Protein AF-A0A0F8XX83-F1 (afdb_monomer)

Radius of gyration: 10.4 Å; Cα contacts (8 Å, |Δi|>4): 81; chains: 1; bounding box: 25×25×25 Å

Foldseek 3Di:
DDLQVQLCPDPQWPGWDQDPVVRAIETEGDDDPVVSVVSSVVSCVVVVNPVSHPYYHYDD

Secondary structure (DSSP, 8-state):
--HHHHHHTSTTEEEEEEETTTTEEEEEE-S-HHHHHHHHHHHHHHTT-TTT---EEEE-

Mean predicted aligned error: 3.64 Å

Structure (mmCIF, N/CA/C/O backbone):
data_AF-A0A0F8XX83-F1
#
_entry.id   AF-A0A0F8XX83-F1
#
loop_
_atom_site.group_PDB
_atom_site.id
_atom_site.type_symbol
_atom_site.label_atom_id
_atom_site.label_alt_id
_atom_site.label_comp_id
_atom_site.label_asym_id
_atom_site.label_entity_id
_atom_site.label_seq_id
_atom_site.pdbx_PDB_ins_code
_atom_site.Cartn_x
_atom_site.Cartn_y
_atom_site.Cartn_z
_atom_site.occupancy
_atom_site.B_iso_or_equiv
_atom_site.auth_seq_id
_atom_site.auth_comp_id
_atom_site.auth_asym_id
_atom_site.auth_atom_id
_atom_site.pdbx_PDB_model_num
ATOM 1 N N . MET A 1 1 ? 13.601 5.628 -4.286 1.00 58.38 1 MET A N 1
ATOM 2 C CA . MET A 1 1 ? 12.627 5.215 -3.249 1.00 58.38 1 MET A CA 1
ATOM 3 C C . MET A 1 1 ? 11.755 4.120 -3.831 1.00 58.38 1 MET A C 1
ATOM 5 O O . MET A 1 1 ? 11.259 4.322 -4.938 1.00 58.38 1 MET A O 1
ATOM 9 N N . LYS A 1 2 ? 11.620 2.970 -3.163 1.00 80.38 2 LYS A N 1
ATOM 10 C CA . LYS A 1 2 ? 10.780 1.870 -3.660 1.00 80.38 2 LYS A CA 1
ATOM 11 C C . LYS A 1 2 ? 9.306 2.218 -3.419 1.00 80.38 2 LYS A C 1
ATOM 13 O O . LYS A 1 2 ? 8.985 2.983 -2.513 1.00 80.38 2 LYS A O 1
ATOM 18 N N . ILE A 1 3 ? 8.393 1.679 -4.229 1.00 84.88 3 ILE A N 1
ATOM 19 C CA . ILE A 1 3 ? 6.942 1.891 -4.046 1.00 84.88 3 ILE A CA 1
ATOM 20 C C . ILE A 1 3 ? 6.458 1.399 -2.675 1.00 84.88 3 ILE A C 1
ATOM 22 O O . ILE A 1 3 ? 5.568 1.996 -2.081 1.00 84.88 3 ILE A O 1
ATOM 26 N N . GLN A 1 4 ? 7.121 0.369 -2.145 1.00 88.50 4 GLN A N 1
ATOM 27 C CA . GLN A 1 4 ? 6.909 -0.158 -0.800 1.00 88.50 4 GLN A CA 1
ATOM 28 C C . GLN A 1 4 ? 7.106 0.929 0.262 1.00 88.50 4 GLN A C 1
ATOM 30 O O . GLN A 1 4 ? 6.215 1.155 1.068 1.00 88.50 4 GLN A O 1
ATOM 35 N N . ASP A 1 5 ? 8.204 1.685 0.200 1.00 87.88 5 ASP A N 1
ATOM 36 C CA . ASP A 1 5 ? 8.483 2.758 1.164 1.00 87.88 5 ASP A CA 1
ATOM 37 C C . ASP A 1 5 ? 7.395 3.844 1.132 1.00 87.88 5 ASP A C 1
ATOM 39 O O . ASP A 1 5 ? 7.013 4.389 2.164 1.00 87.88 5 ASP A O 1
ATOM 43 N N . ARG A 1 6 ? 6.865 4.147 -0.063 1.00 88.44 6 ARG A N 1
ATOM 44 C CA . ARG A 1 6 ? 5.775 5.123 -0.239 1.00 88.44 6 ARG A CA 1
ATOM 45 C C . ARG A 1 6 ? 4.467 4.631 0.364 1.00 88.44 6 ARG A C 1
ATOM 47 O O . ARG A 1 6 ? 3.779 5.411 1.007 1.00 88.44 6 ARG A O 1
ATOM 54 N N . ILE A 1 7 ? 4.125 3.367 0.129 1.00 91.50 7 ILE A N 1
ATOM 55 C CA . ILE A 1 7 ? 2.884 2.768 0.625 1.00 91.50 7 ILE A CA 1
ATOM 56 C C . ILE A 1 7 ? 2.954 2.562 2.138 1.00 91.50 7 ILE A C 1
ATOM 58 O O . ILE A 1 7 ? 1.990 2.860 2.828 1.00 91.50 7 ILE A O 1
ATOM 62 N N . LYS A 1 8 ? 4.112 2.153 2.665 1.00 93.00 8 LYS A N 1
ATOM 63 C CA . LYS A 1 8 ? 4.348 1.998 4.105 1.00 93.00 8 LYS A CA 1
ATOM 64 C C . LYS A 1 8 ? 4.250 3.314 4.882 1.00 93.00 8 LYS A C 1
ATOM 66 O O . LYS A 1 8 ? 3.968 3.301 6.069 1.00 93.00 8 LYS A O 1
ATOM 71 N N . ALA A 1 9 ? 4.478 4.450 4.222 1.00 92.75 9 ALA A N 1
ATOM 72 C CA . ALA A 1 9 ? 4.316 5.772 4.823 1.00 92.75 9 ALA A CA 1
ATOM 73 C C . ALA A 1 9 ? 2.854 6.269 4.841 1.00 92.75 9 ALA A C 1
ATOM 75 O O . ALA A 1 9 ? 2.597 7.371 5.329 1.00 92.75 9 ALA A O 1
ATOM 76 N N . LEU A 1 10 ? 1.903 5.517 4.273 1.00 92.81 10 LEU A N 1
ATOM 77 C CA . LEU A 1 10 ? 0.494 5.899 4.273 1.00 92.81 10 LEU A CA 1
ATOM 78 C C . LEU A 1 10 ? -0.138 5.658 5.653 1.00 92.81 10 LEU A C 1
ATOM 80 O O . LEU A 1 10 ? 0.213 4.692 6.329 1.00 92.81 10 LEU A O 1
ATOM 84 N N . PRO A 1 11 ? -1.107 6.496 6.061 1.00 93.56 11 PRO A N 1
ATOM 85 C CA . PRO A 1 11 ? -1.893 6.248 7.262 1.00 93.56 11 PRO A CA 1
ATOM 86 C C . PRO A 1 11 ? -2.579 4.883 7.207 1.00 93.56 11 PRO A C 1
ATOM 88 O O . PRO A 1 11 ? -3.056 4.474 6.148 1.00 93.56 11 PRO A O 1
ATOM 91 N N . ASP A 1 12 ? -2.654 4.231 8.363 1.00 93.38 12 ASP A N 1
ATOM 92 C CA . ASP A 1 12 ? -3.286 2.927 8.567 1.00 93.38 12 ASP A CA 1
ATOM 93 C C . ASP A 1 12 ? -2.648 1.760 7.777 1.00 93.38 12 ASP A C 1
ATOM 95 O O . ASP A 1 12 ? -3.190 0.659 7.775 1.00 93.38 12 ASP A O 1
ATOM 99 N N . VAL A 1 13 ? -1.490 1.956 7.128 1.00 95.06 13 VAL A N 1
ATOM 100 C CA . VAL A 1 13 ? -0.675 0.863 6.568 1.00 95.06 13 VAL A CA 1
ATOM 101 C C . VAL A 1 13 ? 0.350 0.424 7.608 1.00 95.06 13 VAL A C 1
ATOM 103 O O . VAL A 1 13 ? 1.194 1.208 8.033 1.00 95.06 13 VAL A O 1
ATOM 106 N N . GLU A 1 14 ? 0.292 -0.843 8.004 1.00 95.62 14 GLU A N 1
ATOM 107 C CA . GLU A 1 14 ? 1.183 -1.412 9.020 1.00 95.62 14 GLU A CA 1
ATOM 108 C C . GLU A 1 14 ? 2.473 -1.943 8.394 1.00 95.62 14 GLU A C 1
ATOM 110 O O . GLU A 1 14 ? 3.579 -1.688 8.879 1.00 95.62 14 GLU A O 1
ATOM 115 N N . ASP A 1 15 ? 2.343 -2.653 7.272 1.00 95.25 15 ASP A N 1
ATOM 116 C CA . ASP A 1 15 ? 3.482 -3.149 6.516 1.00 95.25 15 ASP A CA 1
ATOM 117 C C . ASP A 1 15 ? 3.137 -3.374 5.045 1.00 95.25 15 ASP A C 1
ATOM 119 O O . ASP A 1 15 ? 1.975 -3.502 4.649 1.00 95.25 15 ASP A O 1
ATOM 123 N N . VAL A 1 16 ? 4.171 -3.437 4.210 1.00 94.56 16 VAL A N 1
ATOM 124 C CA . VAL A 1 16 ? 4.006 -3.751 2.796 1.00 94.56 16 VAL A CA 1
ATOM 125 C C . VAL A 1 16 ? 5.212 -4.509 2.267 1.00 94.56 16 VAL A C 1
ATOM 127 O O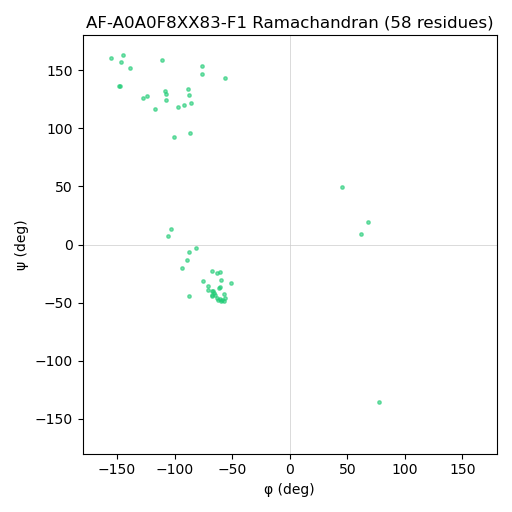 . VAL A 1 16 ? 6.362 -4.134 2.499 1.00 94.56 16 VAL A O 1
ATOM 130 N N . TYR A 1 17 ? 4.957 -5.552 1.484 1.00 92.75 17 TYR A N 1
ATOM 131 C CA . TYR A 1 17 ? 6.018 -6.281 0.802 1.00 92.75 17 TYR A CA 1
ATOM 132 C C . TYR A 1 17 ? 5.571 -6.786 -0.569 1.00 92.75 17 TYR A C 1
ATOM 134 O O . TYR A 1 17 ? 4.387 -6.827 -0.903 1.00 92.75 17 TYR A O 1
ATOM 142 N N . TRP A 1 18 ? 6.551 -7.138 -1.401 1.00 90.56 18 TRP A N 1
ATOM 143 C CA . TRP A 1 18 ? 6.308 -7.753 -2.703 1.00 90.56 18 TRP A CA 1
ATOM 144 C C . TRP A 1 18 ? 6.443 -9.269 -2.599 1.00 90.56 18 TRP A C 1
ATOM 146 O O . TRP A 1 18 ? 7.520 -9.777 -2.288 1.00 90.56 18 TRP A O 1
ATOM 156 N N . ASP A 1 19 ? 5.358 -9.982 -2.875 1.00 90.06 19 ASP A N 1
ATOM 157 C CA . ASP A 1 19 ? 5.337 -11.436 -2.988 1.00 90.06 19 ASP A CA 1
ATOM 158 C C . ASP A 1 19 ? 5.695 -11.814 -4.430 1.00 90.06 19 ASP A C 1
ATOM 160 O O . ASP A 1 19 ? 4.848 -11.820 -5.327 1.00 90.06 19 ASP A O 1
ATOM 164 N N . SER A 1 20 ? 6.975 -12.117 -4.662 1.00 86.94 20 SER A N 1
ATOM 165 C CA . SER A 1 20 ? 7.485 -12.492 -5.986 1.00 86.94 20 SER A CA 1
ATOM 166 C C . SER A 1 20 ? 6.960 -13.840 -6.477 1.00 86.94 20 SER A C 1
ATOM 168 O O . SER A 1 20 ? 6.913 -14.057 -7.684 1.00 86.94 20 SER A O 1
ATOM 170 N N . ARG A 1 21 ? 6.527 -14.737 -5.577 1.00 88.56 21 ARG A N 1
ATOM 171 C CA . ARG A 1 21 ? 5.980 -16.049 -5.958 1.00 88.56 21 ARG A CA 1
ATOM 172 C C . ARG A 1 21 ? 4.616 -15.908 -6.616 1.00 88.56 21 ARG A C 1
ATOM 174 O O . ARG A 1 21 ? 4.297 -16.662 -7.527 1.00 88.56 21 ARG A O 1
ATOM 181 N N . GLN A 1 22 ? 3.820 -14.950 -6.144 1.00 87.25 22 GLN A N 1
ATOM 182 C CA . GLN A 1 22 ? 2.486 -14.668 -6.676 1.00 87.25 22 GLN A CA 1
ATOM 183 C C . GLN A 1 22 ? 2.421 -13.387 -7.519 1.00 87.25 22 GLN A C 1
ATOM 185 O O . GLN A 1 22 ? 1.323 -12.971 -7.887 1.00 87.25 22 GLN A O 1
ATOM 190 N N . ASN A 1 23 ? 3.574 -12.769 -7.800 1.00 86.69 23 ASN A N 1
ATOM 191 C CA . ASN A 1 23 ? 3.718 -11.509 -8.532 1.00 86.69 23 ASN A CA 1
ATOM 192 C C . ASN A 1 23 ? 2.731 -10.422 -8.065 1.00 86.69 23 ASN A C 1
ATOM 194 O O . ASN A 1 23 ? 1.994 -9.841 -8.861 1.00 86.69 23 ASN A O 1
ATOM 198 N N . ARG A 1 24 ? 2.660 -10.199 -6.747 1.00 89.00 24 ARG A N 1
ATOM 199 C CA . ARG A 1 24 ? 1.671 -9.302 -6.136 1.00 89.00 24 ARG A CA 1
ATOM 200 C C . ARG A 1 24 ? 2.268 -8.447 -5.029 1.00 89.00 24 ARG A C 1
ATOM 202 O O . ARG A 1 24 ? 3.180 -8.865 -4.318 1.00 89.00 24 ARG A O 1
ATOM 209 N N . LEU A 1 25 ? 1.677 -7.280 -4.827 1.00 91.06 25 LEU A N 1
ATOM 210 C CA . LEU A 1 25 ? 1.935 -6.443 -3.667 1.00 91.06 25 LEU A CA 1
ATOM 211 C C . LEU A 1 25 ? 1.005 -6.858 -2.521 1.00 91.06 25 LEU A C 1
ATOM 213 O O . LEU A 1 25 ? -0.206 -6.938 -2.710 1.00 91.06 25 LEU A O 1
ATOM 217 N N . VAL A 1 26 ? 1.555 -7.112 -1.339 1.00 94.50 26 VAL A N 1
ATOM 218 C CA . VAL A 1 26 ? 0.781 -7.423 -0.131 1.00 94.50 26 VAL A CA 1
ATOM 219 C C . VAL A 1 26 ? 0.845 -6.222 0.802 1.00 94.50 26 VAL A C 1
ATOM 221 O O . VAL A 1 26 ? 1.939 -5.770 1.131 1.00 94.50 26 VAL A O 1
ATOM 224 N N . VAL A 1 27 ? -0.321 -5.711 1.199 1.00 95.88 27 VAL A N 1
ATOM 225 C CA . VAL A 1 27 ? -0.488 -4.554 2.086 1.00 95.88 27 VAL A CA 1
ATOM 226 C C . VAL A 1 27 ? -1.194 -5.016 3.358 1.00 95.88 27 VAL A C 1
ATOM 228 O O . VAL A 1 27 ? -2.346 -5.454 3.289 1.00 95.88 27 VAL A O 1
ATOM 231 N N . TYR A 1 28 ? -0.516 -4.905 4.500 1.00 97.06 28 TYR A N 1
ATOM 232 C CA . TYR A 1 28 ? -1.139 -5.041 5.816 1.00 97.06 28 TYR A CA 1
ATOM 233 C C . TYR A 1 28 ? -1.641 -3.688 6.270 1.00 97.06 28 TYR A C 1
ATOM 235 O O . TYR A 1 28 ? -0.929 -2.686 6.146 1.00 97.06 28 TYR A O 1
ATOM 243 N N . TYR A 1 29 ? -2.867 -3.650 6.764 1.00 97.12 29 TYR A N 1
ATOM 244 C CA . TYR A 1 29 ? -3.508 -2.400 7.114 1.00 97.12 29 TYR A CA 1
ATOM 245 C C . TYR A 1 29 ? -4.436 -2.554 8.311 1.00 97.12 29 TYR A C 1
ATOM 247 O O . TYR A 1 29 ? -4.968 -3.629 8.562 1.00 97.12 29 TYR A O 1
ATOM 255 N N . SER A 1 30 ? -4.689 -1.442 8.987 1.00 95.50 30 SER A N 1
ATOM 256 C CA . SER A 1 30 ? -5.727 -1.322 10.004 1.00 95.50 30 SER A CA 1
ATOM 257 C C . SER A 1 30 ? -6.867 -0.417 9.522 1.00 95.50 30 SER A C 1
ATOM 259 O O . SER A 1 30 ? -6.743 0.370 8.584 1.00 95.50 30 SER A O 1
ATOM 261 N N . GLY A 1 31 ? -8.045 -0.550 10.132 1.00 91.19 31 GLY A N 1
ATOM 262 C CA . GLY A 1 31 ? -9.192 0.304 9.820 1.00 91.19 31 GLY A CA 1
ATOM 263 C C . GLY A 1 31 ? -9.921 -0.053 8.517 1.00 91.19 31 GLY A C 1
ATOM 264 O O . GLY A 1 31 ? -10.277 -1.205 8.275 1.00 91.19 31 GLY A O 1
ATOM 265 N N . SER A 1 32 ? -10.254 0.960 7.709 1.00 94.81 32 SER A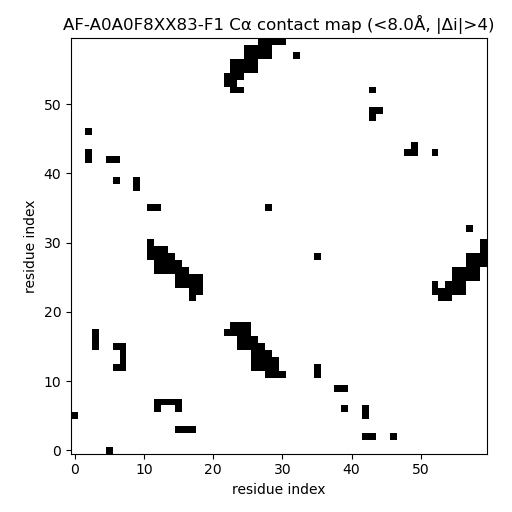 N 1
ATOM 266 C CA . SER A 1 32 ? -11.167 0.805 6.564 1.00 94.81 32 SER A CA 1
ATOM 267 C C . SER A 1 32 ? -10.450 0.337 5.296 1.00 94.81 32 SER A C 1
ATOM 269 O O . SER A 1 32 ? -9.596 1.042 4.753 1.00 94.81 32 SER A O 1
ATOM 271 N N . LEU A 1 33 ? -10.885 -0.810 4.762 1.00 92.81 33 LEU A N 1
ATOM 272 C CA . LEU A 1 33 ? -10.381 -1.361 3.501 1.00 92.81 33 LEU A CA 1
ATOM 273 C C . LEU A 1 33 ? -10.541 -0.381 2.329 1.00 92.81 33 LEU A C 1
ATOM 275 O O . LEU A 1 33 ? -9.625 -0.233 1.521 1.00 92.81 33 LEU A O 1
ATOM 279 N N . ASP A 1 34 ? -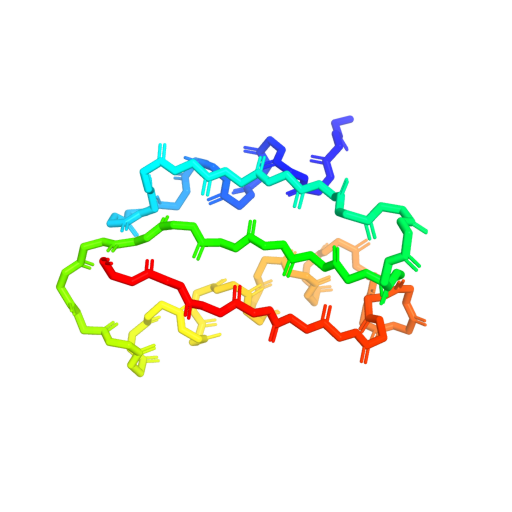11.687 0.292 2.226 1.00 94.88 34 ASP A N 1
ATOM 280 C CA . ASP A 1 34 ? -11.962 1.205 1.111 1.00 94.88 34 ASP A CA 1
ATOM 281 C C . ASP A 1 34 ? -11.053 2.433 1.157 1.00 94.88 34 ASP A C 1
ATOM 283 O O . ASP A 1 34 ? -10.497 2.838 0.133 1.00 94.88 34 ASP A O 1
ATOM 287 N N . ARG A 1 35 ? -10.814 2.973 2.359 1.00 94.25 35 ARG A N 1
ATOM 288 C CA . ARG A 1 35 ? -9.858 4.068 2.563 1.00 94.25 35 ARG A CA 1
ATOM 289 C C . ARG A 1 35 ? -8.458 3.656 2.109 1.00 94.25 35 ARG A C 1
ATOM 291 O O . ARG A 1 35 ? -7.814 4.394 1.364 1.00 94.25 35 ARG A O 1
ATOM 298 N N . ILE A 1 36 ? -8.004 2.474 2.518 1.00 94.44 36 ILE A N 1
ATOM 299 C CA . ILE A 1 36 ? -6.673 1.967 2.177 1.00 94.44 36 ILE A CA 1
ATOM 300 C C . ILE A 1 36 ? -6.522 1.706 0.684 1.00 94.44 36 ILE A C 1
ATOM 302 O O . ILE A 1 36 ? -5.507 2.089 0.101 1.00 94.44 36 ILE A O 1
ATOM 306 N N . LYS A 1 37 ? -7.535 1.133 0.030 1.00 94.12 37 LYS A N 1
ATOM 307 C CA . LYS A 1 37 ? -7.536 0.962 -1.428 1.00 94.12 37 LYS A CA 1
ATOM 308 C C . LYS A 1 37 ? -7.334 2.290 -2.152 1.00 94.12 37 LYS A C 1
ATOM 310 O O . LYS A 1 37 ? -6.491 2.360 -3.044 1.00 94.12 37 LYS A O 1
ATOM 315 N N . ILE A 1 38 ? -8.050 3.340 -1.742 1.00 93.31 38 ILE A N 1
ATOM 316 C CA . ILE A 1 38 ? -7.926 4.680 -2.334 1.00 93.31 38 I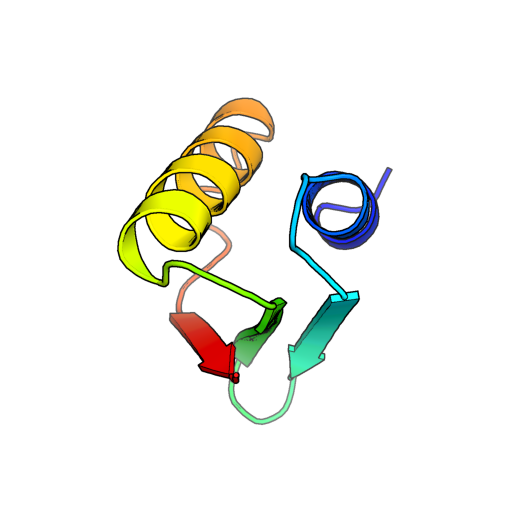LE A CA 1
ATOM 317 C C . ILE A 1 38 ? -6.510 5.236 -2.127 1.00 93.31 38 ILE A C 1
ATOM 319 O O . ILE A 1 38 ? -5.885 5.690 -3.086 1.00 93.31 38 ILE A O 1
ATOM 323 N N . LEU A 1 39 ? -5.975 5.165 -0.904 1.00 93.31 39 LEU A N 1
ATOM 324 C CA . LEU A 1 39 ? -4.638 5.682 -0.584 1.00 93.31 39 LEU A CA 1
ATOM 325 C C . LEU A 1 39 ? -3.530 4.948 -1.355 1.00 93.31 39 LEU A C 1
ATOM 327 O O . LEU A 1 39 ? -2.649 5.581 -1.941 1.00 93.31 39 LEU A O 1
ATOM 331 N N . VAL A 1 40 ? -3.592 3.616 -1.392 1.00 92.44 40 VAL A N 1
ATOM 332 C CA . VAL A 1 40 ? -2.623 2.773 -2.105 1.00 92.44 40 VAL A CA 1
ATOM 333 C C . VAL A 1 40 ? -2.689 3.020 -3.612 1.00 92.44 40 VAL A C 1
ATOM 335 O O . VAL A 1 40 ? -1.642 3.177 -4.244 1.00 92.44 40 VAL A O 1
ATOM 338 N N . ALA A 1 41 ? -3.890 3.124 -4.189 1.00 91.19 41 ALA A N 1
ATOM 339 C CA . ALA A 1 41 ? -4.066 3.427 -5.609 1.00 91.19 41 ALA A CA 1
ATOM 340 C C . ALA A 1 41 ? -3.451 4.786 -5.979 1.00 91.19 41 ALA A C 1
ATOM 342 O O . ALA A 1 41 ? -2.663 4.865 -6.921 1.00 91.19 41 ALA A O 1
ATOM 343 N N . GLN A 1 42 ? -3.714 5.830 -5.185 1.00 90.56 42 GLN A N 1
ATOM 344 C CA . GLN A 1 42 ? -3.114 7.154 -5.390 1.00 90.56 42 GLN A CA 1
ATOM 345 C C . GLN A 1 42 ? -1.583 7.131 -5.266 1.00 90.56 42 GLN A C 1
ATOM 347 O O . GLN A 1 42 ? -0.887 7.828 -6.005 1.00 90.56 42 GLN A O 1
ATOM 352 N N . ALA A 1 43 ? -1.029 6.343 -4.339 1.00 89.62 43 ALA A N 1
ATOM 353 C CA . ALA A 1 43 ? 0.419 6.213 -4.184 1.00 89.62 43 ALA A CA 1
ATOM 354 C C . ALA A 1 43 ? 1.079 5.523 -5.392 1.00 89.62 43 ALA A C 1
ATOM 356 O O . ALA A 1 43 ? 2.151 5.950 -5.830 1.00 89.62 43 ALA A O 1
ATOM 357 N N . ILE A 1 44 ? 0.435 4.492 -5.949 1.00 89.25 44 ILE A N 1
ATOM 358 C CA . ILE A 1 44 ? 0.889 3.785 -7.158 1.00 89.25 44 ILE A CA 1
ATOM 359 C C . ILE A 1 44 ? 0.789 4.687 -8.390 1.00 89.25 44 ILE A C 1
ATOM 361 O O . ILE A 1 44 ? 1.731 4.746 -9.185 1.00 89.25 44 ILE A O 1
ATOM 365 N N . GLU A 1 45 ? -0.314 5.424 -8.527 1.00 88.38 45 GLU A N 1
ATOM 366 C CA . GLU A 1 45 ? -0.524 6.383 -9.611 1.00 88.38 45 GLU A CA 1
ATOM 367 C C . GLU A 1 45 ? 0.551 7.475 -9.607 1.00 88.38 45 GLU A C 1
ATOM 369 O O . GLU A 1 45 ? 1.218 7.685 -10.620 1.00 88.38 45 GLU A O 1
ATOM 374 N N . LYS A 1 46 ? 0.817 8.091 -8.446 1.00 86.19 46 LYS A N 1
ATOM 375 C CA . LYS A 1 46 ? 1.876 9.105 -8.285 1.00 86.19 46 LYS A CA 1
ATOM 376 C C . LYS A 1 46 ? 3.277 8.585 -8.600 1.00 86.19 46 LYS A C 1
ATOM 378 O O . LYS A 1 46 ? 4.169 9.377 -8.893 1.00 86.19 46 LYS A O 1
ATOM 383 N N . ALA A 1 47 ? 3.495 7.276 -8.508 1.00 82.88 47 ALA A N 1
ATOM 384 C CA . ALA A 1 47 ? 4.761 6.654 -8.868 1.00 82.88 47 ALA A CA 1
ATOM 385 C C . ALA A 1 47 ? 4.856 6.284 -10.360 1.00 82.88 47 ALA A C 1
ATOM 387 O O . ALA A 1 47 ? 5.918 5.846 -10.794 1.00 82.88 47 ALA A O 1
ATOM 388 N N . GLY A 1 48 ? 3.777 6.429 -11.140 1.00 81.12 48 GLY A N 1
ATOM 389 C CA . GLY A 1 48 ? 3.724 5.990 -12.537 1.00 81.12 48 GLY A CA 1
ATOM 390 C C . GLY A 1 48 ? 3.761 4.465 -12.697 1.00 81.12 48 GLY A C 1
ATOM 391 O O . GLY A 1 48 ? 4.098 3.963 -13.765 1.00 81.12 48 GLY A O 1
ATOM 392 N N . LEU A 1 49 ? 3.433 3.715 -11.638 1.00 76.38 49 LEU A N 1
ATOM 393 C CA . LEU A 1 49 ? 3.593 2.255 -11.569 1.00 76.38 49 LEU A CA 1
ATOM 394 C C . LEU A 1 49 ? 2.282 1.485 -11.751 1.00 76.38 49 LEU A C 1
ATOM 396 O O . LEU A 1 49 ? 2.247 0.279 -11.520 1.00 76.38 49 LEU A O 1
ATOM 400 N N . LEU A 1 50 ? 1.220 2.153 -12.205 1.00 69.38 50 LEU A N 1
ATOM 401 C CA . LEU A 1 50 ? -0.098 1.548 -12.446 1.00 69.38 50 LEU A CA 1
ATOM 402 C C . LEU A 1 50 ? -0.032 0.274 -13.304 1.00 69.38 50 LEU A C 1
ATOM 404 O O . LEU A 1 50 ? -0.808 -0.643 -13.083 1.00 69.38 50 LEU A O 1
ATOM 408 N N . ARG A 1 51 ? 0.917 0.194 -14.248 1.00 69.31 51 ARG A N 1
ATOM 409 C CA . ARG A 1 51 ? 1.123 -0.982 -15.114 1.00 69.31 51 ARG A CA 1
ATOM 410 C C . ARG A 1 51 ? 2.084 -2.033 -14.549 1.00 69.31 51 ARG A C 1
ATOM 412 O O . ARG A 1 51 ? 2.177 -3.115 -15.108 1.00 69.31 51 ARG A O 1
ATOM 419 N N . ALA A 1 52 ? 2.841 -1.704 -13.504 1.00 67.69 52 ALA A N 1
ATOM 420 C CA . ALA A 1 52 ? 3.839 -2.594 -12.906 1.00 67.69 52 ALA A CA 1
ATOM 421 C C . ALA A 1 52 ? 3.276 -3.402 -11.726 1.00 67.69 52 ALA A C 1
ATOM 423 O O . ALA A 1 52 ? 3.844 -4.423 -11.345 1.00 67.69 52 ALA A O 1
ATOM 424 N N . VAL A 1 53 ? 2.171 -2.942 -11.134 1.00 75.31 53 VAL A N 1
ATOM 425 C CA . VAL A 1 53 ? 1.488 -3.621 -10.032 1.00 75.31 53 VAL A CA 1
ATOM 426 C C . VAL A 1 53 ? 0.287 -4.372 -10.595 1.00 75.31 53 VAL A C 1
ATOM 428 O O . VAL A 1 53 ? -0.795 -3.816 -10.731 1.00 75.31 53 VAL A O 1
ATOM 431 N N . ASP A 1 54 ? 0.500 -5.641 -10.929 1.00 75.00 54 ASP A N 1
ATOM 432 C CA . ASP A 1 54 ? -0.509 -6.490 -11.579 1.00 75.00 54 ASP A CA 1
ATOM 433 C C . ASP A 1 54 ? -1.601 -6.954 -10.596 1.00 75.00 54 ASP A C 1
ATOM 435 O O . ASP A 1 54 ? -2.765 -7.145 -10.946 1.00 75.00 54 ASP A O 1
ATOM 439 N N . LYS A 1 55 ? -1.226 -7.132 -9.322 1.00 86.81 55 LYS A N 1
ATOM 440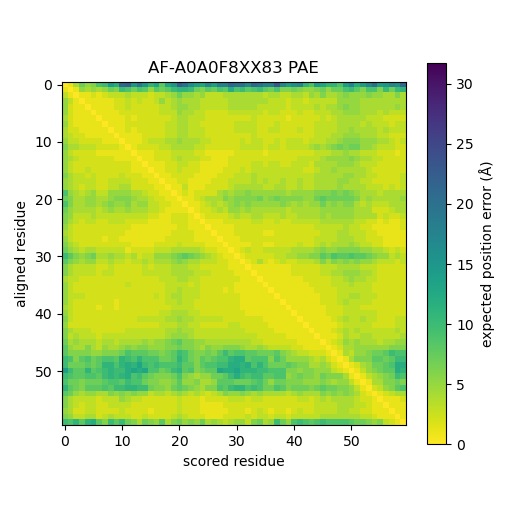 C CA . LYS A 1 55 ? -2.112 -7.646 -8.275 1.00 86.81 55 LYS A CA 1
ATOM 441 C C . LYS A 1 55 ? -1.768 -7.054 -6.914 1.00 86.81 55 LYS A C 1
ATOM 443 O O . LYS A 1 55 ? -0.598 -6.992 -6.539 1.00 86.81 55 LYS A O 1
ATOM 448 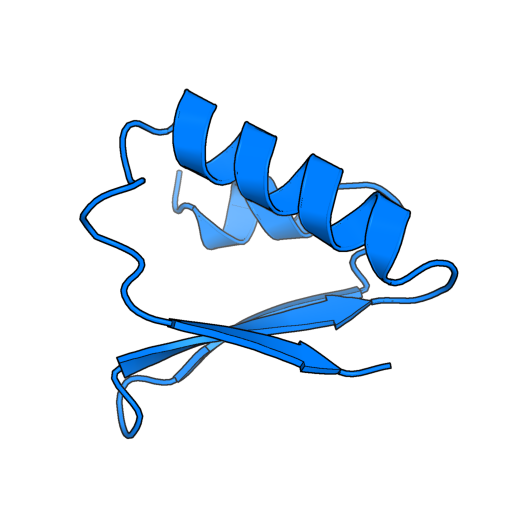N N . ILE A 1 56 ? -2.796 -6.664 -6.157 1.00 91.44 56 ILE A N 1
ATOM 449 C CA . ILE A 1 56 ? -2.668 -6.168 -4.781 1.00 91.44 56 ILE A CA 1
ATOM 450 C C . ILE A 1 56 ? -3.552 -7.011 -3.863 1.00 91.44 56 ILE A C 1
ATOM 452 O O . ILE A 1 56 ? -4.741 -7.184 -4.131 1.00 91.44 56 ILE A O 1
ATOM 456 N N . THR A 1 57 ? -2.971 -7.527 -2.784 1.00 94.19 57 THR A N 1
ATOM 457 C CA . THR A 1 57 ? -3.689 -8.206 -1.702 1.00 94.19 57 THR A CA 1
ATOM 458 C C . THR A 1 57 ? -3.693 -7.314 -0.471 1.00 94.19 57 THR A C 1
ATOM 460 O O . THR A 1 57 ? -2.640 -6.837 -0.055 1.00 94.19 57 THR A O 1
ATOM 463 N N . TYR A 1 58 ? -4.866 -7.147 0.131 1.00 94.25 58 TYR A N 1
ATOM 464 C CA . TYR A 1 58 ? -5.060 -6.403 1.371 1.00 94.25 58 TYR A CA 1
ATOM 465 C C . TYR A 1 58 ? -5.349 -7.388 2.505 1.00 94.25 58 TYR A C 1
ATOM 467 O O . TYR A 1 58 ? -6.210 -8.256 2.343 1.00 94.25 58 TYR A O 1
ATOM 475 N N . ILE A 1 59 ? -4.623 -7.273 3.617 1.00 94.25 59 ILE A N 1
ATOM 476 C CA . ILE A 1 59 ? -4.761 -8.132 4.799 1.00 94.25 59 ILE A CA 1
ATOM 477 C C . ILE A 1 59 ? -4.956 -7.232 6.025 1.00 94.25 59 ILE A C 1
ATOM 479 O O . ILE A 1 59 ? -4.165 -6.316 6.231 1.00 94.25 59 ILE A O 1
ATOM 483 N N . SER A 1 60 ? -6.027 -7.486 6.780 1.00 88.56 60 SER A N 1
ATOM 484 C CA . SER A 1 60 ? -6.337 -6.839 8.064 1.00 88.56 60 SER A CA 1
ATOM 485 C C . SER A 1 60 ? -5.773 -7.630 9.236 1.00 88.56 60 SER A C 1
ATOM 487 O O . SER A 1 60 ? -5.555 -8.851 9.067 1.00 88.56 60 SER A O 1
#

Sequence (60 aa):
MKIQDRIKALPDVEDVYWDSRQNRLVVYYSGSLDRIKILVAQAIEKAGLLRAVDKITYIS

Organism: NCBI:txid412755

pLDDT: mean 88.77, std 7.91, range [58.38, 97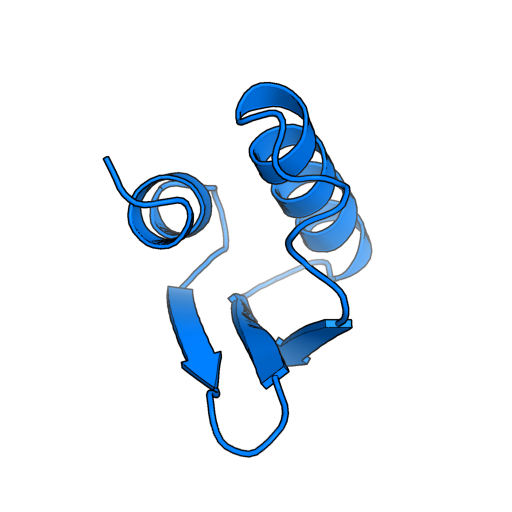.12]

Solvent-accessible surface area (backbone atoms only — not comparable to full-atom values): 3573 Å² total; per-residue (Å²): 134,59,71,50,63,60,45,41,69,3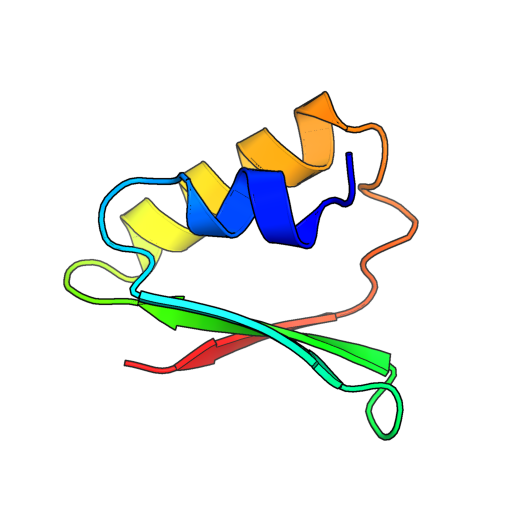7,86,55,33,77,41,53,50,76,41,75,93,75,58,28,41,39,38,34,39,56,88,56,66,69,61,46,52,53,54,46,49,54,53,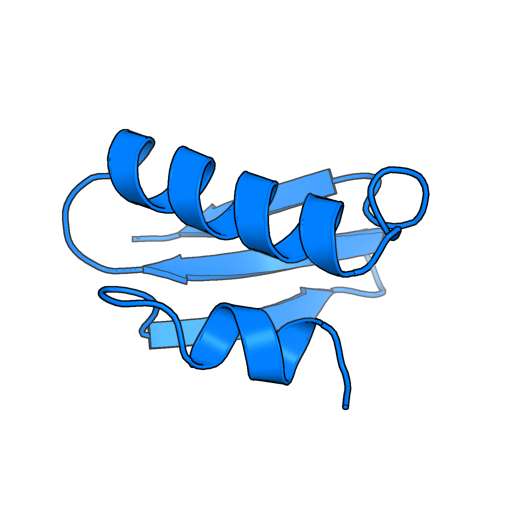35,51,77,66,73,36,65,86,76,59,83,36,79,47,81,44,117

Nearest PDB structures (foldseek):
  8y9c-assembly1_A  TM=4.895E-01  e=5.222E-02  synthetic construct
  4gs5-assembly1_A  TM=5.667E-01  e=1.784E-01  Dyadobacter fermentans DSM 18053
  8y9b-assembly1_A  TM=4.595E-01  e=1.107E-01  synthetic construct
  5ifi-assembly3_C  TM=5.128E-01  e=2.688E-01  Cryptococcus neoformans H99
  4alz-assembly1_A  TM=4.981E-01  e=7.623E+00  Yersinia enterocolitica